Protein AF-A0A959LY82-F1 (afdb_monomer_lite)

Foldseek 3Di:
DCQADQEFDDLVVLCVVCVVVVDPDVVSSVVSRPRHCAYNVRHGDPSNVVVVVVCVVVVD

Structure (mmCIF, N/CA/C/O backbone):
data_AF-A0A959LY82-F1
#
_entry.id   AF-A0A959LY82-F1
#
loop_
_atom_site.group_PDB
_atom_site.id
_atom_site.type_symbol
_atom_site.label_atom_id
_atom_site.label_alt_id
_atom_site.label_comp_id
_atom_site.label_asym_id
_atom_site.label_entity_id
_atom_site.label_seq_id
_atom_site.pdbx_PDB_ins_code
_atom_site.Cartn_x
_atom_site.Cartn_y
_atom_site.Cartn_z
_atom_site.occupancy
_atom_site.B_iso_or_equiv
_atom_site.auth_seq_id
_atom_site.auth_comp_id
_atom_site.auth_asym_id
_atom_site.auth_atom_id
_atom_site.pdbx_PDB_model_num
ATOM 1 N N . MET A 1 1 ? -4.617 -15.648 0.196 1.00 34.16 1 MET A N 1
ATOM 2 C CA . MET A 1 1 ? -4.533 -14.512 -0.747 1.00 34.16 1 MET A CA 1
ATOM 3 C C . MET A 1 1 ? -4.604 -13.223 0.065 1.00 34.16 1 MET A C 1
ATOM 5 O O . MET A 1 1 ? -5.670 -12.860 0.535 1.00 34.16 1 MET A O 1
ATOM 9 N N . ASN A 1 2 ? -3.452 -12.618 0.353 1.00 42.59 2 ASN A N 1
ATOM 10 C CA . ASN A 1 2 ? -3.309 -11.470 1.258 1.00 42.59 2 ASN A CA 1
ATOM 11 C C . ASN A 1 2 ? -3.350 -10.177 0.416 1.00 42.59 2 ASN A C 1
ATOM 13 O O . ASN A 1 2 ? -2.323 -9.548 0.181 1.00 42.59 2 ASN A O 1
ATOM 17 N N . ILE A 1 3 ? -4.513 -9.887 -0.186 1.00 54.09 3 ILE A N 1
ATOM 18 C CA . ILE A 1 3 ? -4.637 -8.886 -1.270 1.00 54.09 3 ILE A CA 1
ATOM 19 C C . ILE A 1 3 ? -4.426 -7.453 -0.757 1.00 54.09 3 ILE A C 1
ATOM 21 O O . ILE A 1 3 ? -3.939 -6.608 -1.503 1.00 54.09 3 ILE A O 1
ATOM 25 N N . LEU A 1 4 ? -4.731 -7.173 0.515 1.00 58.78 4 LEU A N 1
ATOM 26 C CA . LEU A 1 4 ? -4.580 -5.839 1.096 1.00 58.78 4 LEU A CA 1
ATOM 27 C C . LEU A 1 4 ? -3.375 -5.759 2.030 1.00 58.78 4 LEU A C 1
ATOM 29 O O . LEU A 1 4 ? -3.329 -6.387 3.087 1.00 58.78 4 LEU A O 1
ATOM 33 N N . ARG A 1 5 ? -2.406 -4.932 1.637 1.00 71.25 5 ARG A N 1
ATOM 34 C CA . ARG A 1 5 ? -1.273 -4.548 2.481 1.00 71.25 5 ARG A CA 1
ATOM 35 C C . ARG A 1 5 ? -1.676 -3.383 3.380 1.00 71.25 5 ARG A C 1
ATOM 37 O O . ARG A 1 5 ? -2.587 -2.617 3.071 1.00 71.25 5 ARG A O 1
ATOM 44 N N . LEU A 1 6 ? -0.986 -3.229 4.509 1.00 79.12 6 LEU A N 1
ATOM 45 C CA . LEU A 1 6 ? -1.299 -2.140 5.432 1.00 79.12 6 LEU A CA 1
ATOM 46 C C . LEU A 1 6 ? -0.954 -0.771 4.826 1.00 79.12 6 LEU A C 1
ATOM 48 O O . LEU A 1 6 ? -1.751 0.152 4.934 1.00 79.12 6 LEU A O 1
ATOM 52 N N . ASN A 1 7 ? 0.201 -0.663 4.165 1.00 85.69 7 ASN A N 1
ATOM 53 C CA . ASN A 1 7 ? 0.705 0.564 3.550 1.00 85.69 7 ASN A CA 1
ATOM 54 C C . ASN A 1 7 ? 0.846 0.396 2.032 1.00 85.69 7 ASN A C 1
ATOM 56 O O . ASN A 1 7 ? 1.112 -0.709 1.549 1.00 85.69 7 ASN A O 1
ATOM 60 N N . ASP A 1 8 ? 0.727 1.505 1.308 1.00 88.88 8 ASP A N 1
ATOM 61 C CA . ASP A 1 8 ? 1.097 1.605 -0.101 1.00 88.88 8 ASP A CA 1
ATOM 62 C C . ASP A 1 8 ? 2.568 1.267 -0.316 1.00 88.88 8 ASP A C 1
ATOM 64 O O . ASP A 1 8 ? 3.420 1.457 0.561 1.00 88.88 8 ASP A O 1
ATOM 68 N N . LEU A 1 9 ? 2.867 0.788 -1.519 1.00 87.12 9 LEU A N 1
ATOM 69 C CA . LEU A 1 9 ? 4.223 0.427 -1.901 1.00 87.12 9 LEU A CA 1
ATOM 70 C C . LEU A 1 9 ? 4.933 1.598 -2.568 1.00 87.12 9 LEU A C 1
ATOM 72 O O . LEU A 1 9 ? 4.351 2.368 -3.335 1.00 87.12 9 LEU A O 1
ATOM 76 N N . THR A 1 10 ? 6.236 1.687 -2.313 1.00 86.62 10 THR A N 1
ATOM 77 C CA . THR A 1 10 ? 7.138 2.430 -3.191 1.00 86.62 10 T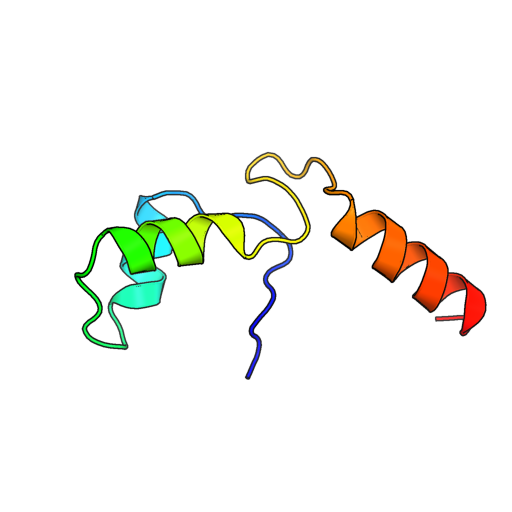HR A CA 1
ATOM 78 C C . THR A 1 10 ? 7.189 1.746 -4.559 1.00 86.62 10 THR A C 1
ATOM 80 O O . THR A 1 10 ? 6.854 0.567 -4.686 1.00 86.62 10 THR A O 1
ATOM 83 N N . LEU A 1 11 ? 7.623 2.473 -5.590 1.00 86.69 11 LEU A N 1
ATOM 84 C CA . LEU A 1 11 ? 7.758 1.914 -6.938 1.00 86.69 11 LEU A CA 1
ATOM 85 C C . LEU A 1 11 ? 8.669 0.674 -6.962 1.00 86.69 11 LEU A C 1
ATOM 87 O O . LEU A 1 11 ? 8.330 -0.327 -7.583 1.00 86.69 11 LEU A O 1
ATOM 91 N N . GLU A 1 12 ? 9.791 0.727 -6.244 1.00 88.25 12 GLU A N 1
ATOM 92 C CA . GLU A 1 12 ? 10.732 -0.389 -6.095 1.00 88.25 12 GLU A CA 1
ATOM 93 C C . GLU A 1 12 ? 10.053 -1.626 -5.493 1.00 88.25 12 GLU A C 1
ATOM 95 O O . GLU A 1 12 ? 10.021 -2.683 -6.119 1.00 88.25 12 GLU A O 1
ATOM 100 N N . LYS A 1 13 ? 9.368 -1.468 -4.353 1.00 86.44 13 LYS A N 1
ATOM 101 C CA . LYS A 1 13 ? 8.642 -2.567 -3.701 1.00 86.44 13 LYS A CA 1
ATOM 102 C C . LYS A 1 13 ? 7.488 -3.106 -4.541 1.00 86.44 13 LYS A C 1
ATOM 104 O O . LYS A 1 13 ? 7.147 -4.285 -4.433 1.00 86.44 13 LYS A O 1
ATOM 109 N N . ALA A 1 14 ? 6.851 -2.263 -5.353 1.00 86.31 14 ALA A N 1
ATOM 110 C CA . ALA A 1 14 ? 5.809 -2.696 -6.279 1.00 86.31 14 ALA A CA 1
ATOM 111 C C . ALA A 1 14 ? 6.390 -3.578 -7.394 1.00 86.31 14 ALA A C 1
ATOM 113 O O . ALA A 1 14 ? 5.828 -4.638 -7.668 1.00 86.31 14 ALA A O 1
ATOM 114 N N . LYS A 1 15 ? 7.552 -3.210 -7.953 1.00 86.25 15 LYS A N 1
ATOM 115 C CA . LYS A 1 15 ? 8.294 -4.038 -8.921 1.00 86.25 15 LYS A CA 1
ATOM 116 C C . LYS A 1 15 ? 8.744 -5.365 -8.311 1.00 86.25 15 LYS A C 1
ATOM 118 O O . LYS A 1 15 ? 8.467 -6.412 -8.887 1.00 86.25 15 LYS A O 1
ATOM 123 N N . GLU A 1 16 ? 9.334 -5.343 -7.116 1.00 87.50 16 GLU A N 1
ATOM 124 C CA . GLU A 1 16 ? 9.711 -6.563 -6.379 1.00 87.50 16 GLU A CA 1
ATOM 125 C C . GLU A 1 16 ? 8.512 -7.483 -6.134 1.00 87.50 16 GLU A C 1
ATOM 127 O O . GLU A 1 16 ? 8.621 -8.701 -6.218 1.00 87.50 16 GLU A O 1
ATOM 132 N N . SER A 1 17 ? 7.343 -6.905 -5.853 1.00 83.12 17 SER A N 1
ATOM 133 C CA . SER A 1 17 ? 6.124 -7.671 -5.578 1.00 83.12 17 SER A CA 1
ATOM 134 C C . SER A 1 17 ? 5.468 -8.247 -6.831 1.00 83.12 17 SER A C 1
ATOM 136 O O . SER A 1 17 ? 4.811 -9.281 -6.736 1.00 83.12 17 SER A O 1
ATOM 138 N N . GLY A 1 18 ? 5.618 -7.582 -7.980 1.00 83.19 18 GLY A N 1
ATOM 139 C CA . GLY A 1 18 ? 5.160 -8.074 -9.282 1.00 83.19 18 GLY A CA 1
ATOM 140 C C . GLY A 1 18 ? 6.110 -9.097 -9.913 1.00 83.19 18 GLY A C 1
ATOM 141 O O . GLY A 1 18 ? 5.657 -9.976 -10.647 1.00 83.19 18 GLY A O 1
ATOM 142 N N . GLY A 1 19 ? 7.405 -9.031 -9.580 1.00 84.62 19 GLY A N 1
ATOM 143 C CA . GLY A 1 19 ? 8.467 -9.880 -10.130 1.00 84.62 19 GLY A CA 1
ATOM 144 C C . GLY A 1 19 ? 8.188 -11.390 -10.074 1.00 84.62 19 GLY A C 1
ATOM 145 O O . GLY A 1 19 ? 8.269 -12.034 -11.118 1.00 84.62 19 GLY A O 1
ATOM 146 N N . PRO A 1 20 ? 7.783 -11.968 -8.923 1.00 85.12 20 PRO A N 1
ATOM 147 C CA . PRO A 1 20 ? 7.445 -13.392 -8.812 1.00 85.12 20 PRO A CA 1
ATOM 148 C C . PRO A 1 20 ? 6.330 -13.869 -9.751 1.00 85.12 20 PRO A C 1
ATOM 150 O O . PRO A 1 20 ? 6.209 -15.064 -9.997 1.00 85.12 20 PRO A O 1
ATOM 153 N N . TYR A 1 21 ? 5.515 -12.948 -10.269 1.00 81.31 21 TYR A N 1
ATOM 154 C CA . TYR A 1 21 ? 4.408 -13.234 -11.181 1.00 81.31 21 TYR A CA 1
ATOM 155 C C . TYR A 1 21 ? 4.736 -12.867 -12.636 1.00 81.31 21 TYR A C 1
ATOM 157 O O . TYR A 1 21 ? 3.844 -12.878 -13.481 1.00 81.31 21 TYR A O 1
ATOM 165 N N . GLY A 1 22 ? 5.990 -12.502 -12.932 1.00 84.81 22 GLY A N 1
ATOM 166 C CA . GLY A 1 22 ? 6.413 -12.057 -14.262 1.00 84.81 22 GLY A CA 1
ATOM 167 C C . GLY A 1 22 ? 5.745 -10.757 -14.712 1.00 84.81 22 GLY A C 1
ATOM 168 O O . GLY A 1 22 ? 5.691 -10.474 -15.907 1.00 84.81 22 GLY A O 1
ATOM 169 N N . VAL A 1 23 ? 5.199 -9.971 -13.778 1.00 83.94 23 VAL A N 1
ATOM 170 C CA . VAL A 1 23 ? 4.478 -8.748 -14.121 1.00 83.94 23 VAL A CA 1
ATOM 171 C C . VAL A 1 23 ? 5.465 -7.640 -14.456 1.00 83.94 23 VAL A C 1
ATOM 173 O O . VAL A 1 23 ? 6.212 -7.171 -13.598 1.00 83.94 23 VAL A O 1
ATOM 176 N N . THR A 1 24 ? 5.384 -7.165 -15.693 1.00 85.00 24 THR A N 1
ATOM 177 C CA . THR A 1 24 ? 6.116 -5.993 -16.186 1.00 85.00 24 THR A CA 1
ATOM 178 C C . THR A 1 24 ? 5.192 -4.868 -16.661 1.00 85.00 24 THR A C 1
ATOM 180 O O . THR A 1 24 ? 5.683 -3.796 -17.001 1.00 85.00 24 THR A O 1
ATOM 183 N N . ASP A 1 25 ? 3.869 -5.088 -16.691 1.00 88.94 25 ASP A N 1
ATOM 184 C CA . ASP A 1 25 ? 2.888 -4.070 -17.092 1.00 88.94 25 ASP A CA 1
ATOM 185 C C . ASP A 1 25 ? 2.865 -2.924 -16.069 1.00 88.94 25 ASP A C 1
ATOM 187 O O . ASP A 1 25 ? 2.569 -3.115 -14.887 1.00 88.94 25 ASP A O 1
ATOM 191 N N . GLU A 1 26 ? 3.173 -1.714 -16.537 1.00 87.06 26 GLU A N 1
ATOM 192 C CA . GLU A 1 26 ? 3.290 -0.524 -15.692 1.00 87.06 26 GLU A CA 1
ATOM 193 C C . GLU A 1 26 ? 1.978 -0.157 -14.991 1.00 87.06 26 GLU A C 1
ATOM 195 O O . GLU A 1 26 ? 2.001 0.303 -13.849 1.00 87.06 26 GLU A O 1
ATOM 200 N N . ARG A 1 27 ? 0.822 -0.412 -15.616 1.00 86.00 27 ARG A N 1
ATOM 201 C CA . ARG A 1 27 ? -0.487 -0.136 -15.003 1.00 86.00 27 ARG A CA 1
ATOM 202 C C . ARG A 1 27 ? -0.740 -1.085 -13.843 1.00 86.00 27 ARG A C 1
ATOM 204 O O . ARG A 1 27 ? -1.292 -0.670 -12.826 1.00 86.00 27 ARG A O 1
ATOM 211 N N . PHE A 1 28 ? -0.314 -2.341 -13.963 1.00 84.38 28 PHE A N 1
ATOM 212 C CA . PHE A 1 28 ? -0.393 -3.286 -12.855 1.00 84.38 28 PHE A CA 1
ATOM 213 C C . PHE A 1 28 ? 0.585 -2.928 -11.731 1.00 84.38 28 PHE A C 1
ATOM 215 O O . PHE A 1 28 ? 0.230 -3.025 -10.557 1.00 84.38 28 PHE A O 1
ATOM 222 N N . ILE A 1 29 ? 1.792 -2.457 -12.057 1.00 86.50 29 ILE A N 1
ATOM 223 C CA . ILE A 1 29 ? 2.733 -1.949 -11.047 1.00 86.50 29 ILE A CA 1
ATOM 224 C C . ILE A 1 29 ?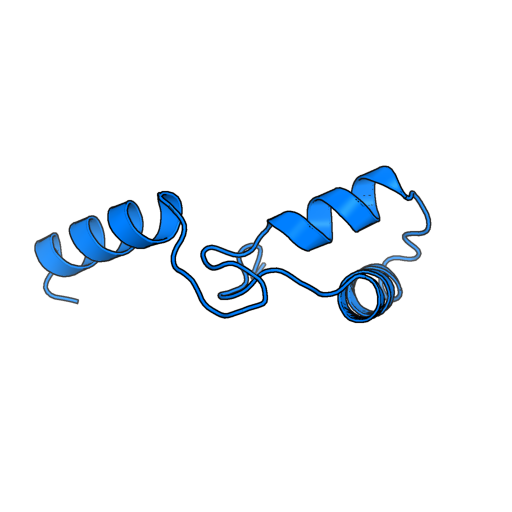 2.138 -0.747 -10.300 1.00 86.50 29 ILE A C 1
ATOM 226 O O . ILE A 1 29 ? 2.184 -0.717 -9.070 1.00 86.50 29 ILE A O 1
ATOM 230 N N . GLU A 1 30 ? 1.519 0.205 -10.998 1.00 84.44 30 GLU A N 1
ATOM 231 C CA . GLU A 1 30 ? 0.820 1.332 -10.364 1.00 84.44 30 GLU A CA 1
ATOM 232 C C . GLU A 1 30 ? -0.383 0.877 -9.532 1.00 84.44 30 GLU A C 1
ATOM 234 O O . GLU A 1 30 ? -0.575 1.346 -8.409 1.00 84.44 30 GLU A O 1
ATOM 239 N N . TYR A 1 31 ? -1.142 -0.112 -10.005 1.00 85.19 31 TYR A N 1
ATOM 240 C CA . TYR A 1 31 ? -2.198 -0.732 -9.209 1.00 85.19 31 TYR A CA 1
ATOM 241 C C . TYR A 1 31 ? -1.647 -1.276 -7.882 1.00 85.19 31 TYR A C 1
ATOM 243 O O . TYR A 1 31 ? -2.145 -0.896 -6.819 1.00 85.19 31 TYR A O 1
ATOM 251 N N . LEU A 1 32 ? -0.558 -2.057 -7.912 1.00 83.44 32 LEU A N 1
ATOM 252 C CA . LEU A 1 32 ? 0.098 -2.594 -6.711 1.00 83.44 32 LEU A CA 1
ATOM 253 C C . LEU A 1 32 ? 0.541 -1.503 -5.725 1.00 83.44 32 LEU A C 1
ATOM 255 O O . LEU A 1 32 ? 0.504 -1.726 -4.511 1.00 83.44 32 LEU A O 1
ATOM 259 N N . ARG A 1 33 ? 0.931 -0.319 -6.213 1.00 86.00 33 ARG A N 1
ATOM 260 C CA . ARG A 1 33 ? 1.317 0.816 -5.357 1.00 86.00 33 ARG A CA 1
ATOM 261 C C . ARG A 1 33 ? 0.161 1.356 -4.526 1.00 86.00 33 ARG A C 1
ATOM 263 O O . ARG A 1 33 ? 0.426 1.924 -3.475 1.00 86.00 33 ARG A O 1
ATOM 270 N N . THR A 1 34 ? -1.084 1.167 -4.961 1.00 85.56 34 THR A N 1
ATOM 271 C CA . THR A 1 34 ? -2.274 1.795 -4.355 1.00 85.56 34 THR A CA 1
ATOM 272 C C . THR A 1 34 ? -3.107 0.870 -3.466 1.00 85.56 34 THR A C 1
ATOM 274 O O . THR A 1 34 ? -4.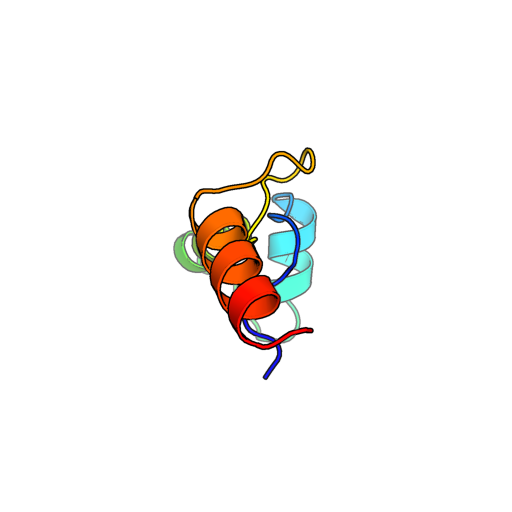068 1.327 -2.839 1.00 85.56 34 THR A O 1
ATOM 277 N N . LEU A 1 35 ? -2.729 -0.410 -3.370 1.00 84.81 35 LEU A N 1
ATOM 278 C CA . LEU A 1 35 ? -3.456 -1.449 -2.628 1.00 84.81 35 LEU A CA 1
ATOM 279 C C . LEU A 1 35 ? -3.416 -1.298 -1.099 1.00 84.81 35 LEU A C 1
ATOM 281 O O . LEU A 1 35 ? -4.099 -2.042 -0.391 1.00 84.81 35 LEU A O 1
ATOM 285 N N . GLY A 1 36 ? -2.612 -0.377 -0.568 1.00 86.06 36 GLY A N 1
ATOM 286 C CA . GLY A 1 36 ? -2.515 -0.143 0.864 1.00 86.06 36 GLY A CA 1
ATOM 287 C C . GLY A 1 36 ? -3.769 0.511 1.443 1.00 86.06 36 GLY A C 1
ATOM 288 O O . GLY A 1 36 ? -4.348 1.408 0.826 1.00 86.06 36 GLY A O 1
ATOM 289 N N . ILE A 1 37 ? -4.156 0.149 2.672 1.00 87.88 37 ILE A N 1
ATOM 290 C CA . ILE A 1 37 ? -5.177 0.905 3.436 1.00 87.88 37 ILE A CA 1
ATOM 291 C C . ILE A 1 37 ? -4.617 2.184 4.082 1.00 87.88 37 ILE A C 1
ATOM 293 O O . ILE A 1 37 ? -5.368 3.054 4.528 1.00 87.88 37 ILE A O 1
ATOM 297 N N . ARG A 1 38 ? -3.295 2.330 4.111 1.00 87.06 38 ARG A N 1
ATOM 298 C CA . ARG A 1 38 ? 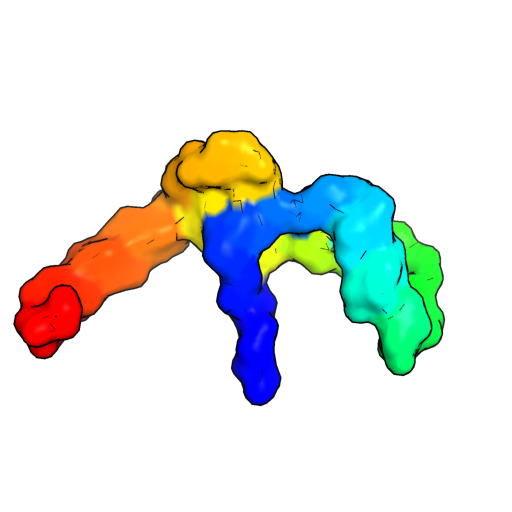-2.548 3.534 4.483 1.00 87.06 38 ARG A CA 1
ATOM 299 C C . ARG A 1 38 ? -1.639 3.924 3.317 1.00 87.06 38 ARG A C 1
ATOM 301 O O . ARG A 1 38 ? -1.261 3.087 2.506 1.00 87.06 38 ARG A O 1
ATOM 308 N N . THR A 1 39 ? -1.294 5.199 3.223 1.00 87.06 39 THR A N 1
ATOM 309 C CA . THR A 1 39 ? -0.278 5.705 2.285 1.00 87.06 39 THR A CA 1
ATOM 310 C C . THR A 1 39 ? 1.110 5.145 2.612 1.00 87.06 39 THR A C 1
ATOM 312 O O . THR A 1 39 ? 1.317 4.561 3.678 1.00 87.06 39 THR A O 1
ATOM 315 N N . SER A 1 40 ? 2.087 5.364 1.733 1.00 83.44 40 SER A N 1
ATOM 316 C CA . SER A 1 40 ? 3.467 4.901 1.931 1.00 83.44 40 SER A CA 1
ATOM 317 C C . SER A 1 40 ? 4.140 5.541 3.152 1.00 83.44 40 SER A C 1
ATOM 319 O O . SER A 1 40 ? 5.014 4.926 3.755 1.00 83.44 40 SER A O 1
ATOM 321 N N . SER A 1 41 ? 3.693 6.733 3.569 1.00 84.69 41 SER A N 1
ATOM 322 C CA . SER A 1 41 ? 4.125 7.412 4.799 1.00 84.69 41 SER A CA 1
ATOM 323 C C . SER A 1 41 ? 3.354 6.978 6.054 1.00 84.69 41 SER A C 1
ATOM 325 O O . SER A 1 41 ? 3.579 7.514 7.135 1.00 84.69 41 SER A O 1
ATOM 327 N N . GLY A 1 42 ? 2.417 6.032 5.931 1.00 84.25 42 GLY A N 1
ATOM 328 C CA . GLY A 1 42 ? 1.612 5.522 7.044 1.00 84.25 42 GLY A CA 1
ATOM 329 C C . GLY A 1 42 ? 0.344 6.328 7.347 1.00 84.25 42 GLY A C 1
ATOM 330 O O . GLY A 1 42 ? -0.430 5.930 8.220 1.00 84.25 42 GLY A O 1
ATOM 331 N N . LYS A 1 43 ? 0.060 7.416 6.613 1.00 89.75 43 LYS A N 1
ATOM 332 C CA . LYS A 1 43 ? -1.206 8.159 6.759 1.00 89.75 43 LYS A CA 1
ATOM 333 C C . LYS A 1 43 ? -2.390 7.278 6.358 1.00 89.75 43 LYS A C 1
ATOM 335 O O . LYS A 1 43 ? -2.392 6.700 5.275 1.00 89.75 43 LYS A O 1
ATOM 340 N N . GLN A 1 44 ? -3.403 7.200 7.212 1.00 91.00 44 GLN A N 1
ATOM 341 C CA . GLN A 1 44 ? -4.592 6.374 6.996 1.00 91.00 44 GLN A CA 1
ATOM 342 C C . GLN A 1 44 ? -5.429 6.870 5.807 1.00 91.00 44 GLN A C 1
ATOM 344 O O . GLN A 1 44 ? -5.694 8.069 5.693 1.00 91.00 44 GLN A O 1
ATOM 349 N N . LYS A 1 45 ? -5.882 5.949 4.948 1.00 89.44 45 LYS A N 1
ATOM 350 C CA . LYS A 1 45 ? -6.886 6.235 3.912 1.00 89.44 45 LYS A CA 1
ATOM 351 C C . LYS A 1 45 ? -8.300 6.041 4.465 1.00 89.44 45 LYS A C 1
ATOM 353 O O . LYS A 1 45 ? -8.489 5.475 5.540 1.00 89.44 45 LYS A O 1
ATOM 358 N N . LEU A 1 46 ? -9.310 6.459 3.700 1.00 89.00 46 LEU A N 1
ATOM 359 C CA . LEU A 1 46 ? -10.720 6.264 4.060 1.00 89.00 46 LEU A CA 1
ATOM 360 C C . LEU A 1 46 ? -11.052 4.789 4.348 1.00 89.00 46 LEU A C 1
ATOM 362 O O . LEU A 1 46 ? -11.714 4.495 5.339 1.00 89.00 46 LEU A O 1
ATOM 366 N N . ALA A 1 47 ? -10.520 3.867 3.539 1.00 85.81 47 ALA A N 1
ATOM 367 C CA . ALA A 1 47 ? -10.710 2.429 3.724 1.00 85.81 47 ALA A CA 1
ATOM 368 C C . ALA A 1 47 ? -10.255 1.939 5.112 1.00 85.81 47 ALA A C 1
ATOM 370 O O . ALA A 1 47 ? -10.958 1.151 5.737 1.00 85.81 47 ALA A O 1
ATOM 371 N N . TYR A 1 48 ? -9.134 2.455 5.636 1.00 87.94 48 TYR A N 1
ATOM 37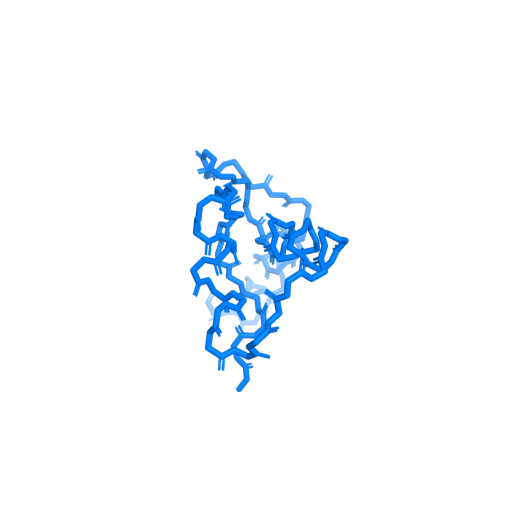2 C CA . TYR A 1 48 ? -8.674 2.124 6.989 1.00 87.94 48 TYR A CA 1
ATOM 373 C C . TYR A 1 48 ? -9.710 2.511 8.048 1.00 87.94 48 TYR A C 1
ATOM 375 O O . TYR A 1 48 ? -10.017 1.706 8.922 1.00 87.94 48 TYR A O 1
ATOM 383 N N . LYS A 1 49 ? -10.282 3.720 7.954 1.00 86.81 49 LYS A N 1
ATOM 384 C CA . LYS A 1 49 ? -11.289 4.198 8.916 1.00 86.81 49 LYS A CA 1
ATOM 385 C C . LYS A 1 49 ? -12.550 3.337 8.901 1.00 86.81 49 LYS A C 1
ATOM 387 O O . LYS A 1 49 ? -13.075 3.019 9.961 1.00 86.81 49 LYS A O 1
ATOM 392 N N . ILE A 1 50 ? -13.006 2.934 7.715 1.00 88.19 50 ILE A N 1
ATOM 393 C CA . ILE A 1 50 ? -14.181 2.063 7.566 1.00 88.19 50 ILE A CA 1
ATOM 394 C C . ILE A 1 50 ? -13.917 0.696 8.211 1.00 88.19 50 ILE A C 1
ATOM 396 O O . ILE A 1 50 ? -14.768 0.186 8.941 1.00 88.19 50 ILE A O 1
ATOM 400 N N . ILE A 1 51 ? -12.735 0.115 7.984 1.00 86.31 51 ILE A N 1
ATOM 401 C CA . ILE A 1 51 ? -12.342 -1.161 8.599 1.00 86.31 51 ILE A CA 1
ATOM 402 C C . ILE A 1 51 ? -12.274 -1.017 10.123 1.00 86.31 51 ILE A C 1
ATOM 404 O O . ILE A 1 51 ? -12.867 -1.824 10.829 1.00 86.31 51 ILE A O 1
ATOM 408 N N . GLU A 1 52 ? -11.623 0.031 10.633 1.00 86.69 52 GLU A N 1
ATOM 409 C CA . GLU A 1 52 ? -11.510 0.284 12.074 1.00 86.69 52 GLU A CA 1
ATOM 410 C C . GLU A 1 52 ? -12.886 0.404 12.747 1.00 86.69 52 GLU A C 1
ATOM 412 O O . GLU A 1 52 ? -13.121 -0.205 13.789 1.00 86.69 52 GLU A O 1
ATOM 417 N N . GLN A 1 53 ? -13.819 1.144 12.143 1.00 89.56 53 GLN A N 1
ATOM 418 C CA . GLN A 1 53 ? -15.188 1.267 12.655 1.00 89.56 53 GLN A CA 1
ATOM 419 C C . GLN A 1 53 ? -15.904 -0.087 12.706 1.00 89.56 53 GLN A C 1
ATOM 421 O O . GLN A 1 53 ? -16.535 -0.411 13.710 1.00 89.56 53 GLN A O 1
ATOM 426 N N . ASN A 1 54 ? -15.776 -0.899 11.655 1.00 86.88 54 ASN A N 1
ATOM 427 C CA . ASN A 1 54 ? -16.380 -2.231 11.615 1.00 86.88 54 ASN A CA 1
ATOM 428 C C . ASN A 1 54 ? -15.772 -3.187 12.651 1.00 86.88 54 ASN A C 1
ATOM 430 O O . ASN A 1 54 ? -16.501 -4.002 13.213 1.00 86.88 54 ASN A O 1
ATOM 434 N N . LEU A 1 55 ? -14.466 -3.096 12.915 1.00 87.06 55 LEU A N 1
ATOM 435 C CA . LEU A 1 55 ? -13.797 -3.911 13.935 1.00 87.06 55 LEU A CA 1
ATOM 436 C C . LEU A 1 55 ? -14.256 -3.530 15.346 1.00 87.06 55 LEU A C 1
ATOM 438 O O . LEU A 1 55 ? -14.644 -4.412 16.108 1.00 87.06 55 LEU A O 1
ATOM 442 N N . LYS A 1 56 ? -14.345 -2.226 15.643 1.00 87.94 56 LYS A N 1
ATOM 443 C CA . LYS A 1 56 ? -14.886 -1.718 16.917 1.00 87.94 56 LYS A CA 1
ATOM 444 C C . LYS A 1 56 ? -16.296 -2.244 17.196 1.00 87.94 56 LYS A C 1
ATOM 446 O O . LYS A 1 56 ? -16.566 -2.701 18.299 1.00 87.94 56 LYS A O 1
ATOM 451 N N . VAL A 1 57 ? -17.181 -2.241 16.194 1.00 90.00 57 VAL A N 1
ATOM 452 C CA . VAL A 1 57 ? -18.547 -2.795 16.316 1.00 90.00 57 VAL A CA 1
ATOM 453 C C . VAL A 1 57 ? -18.537 -4.296 16.631 1.00 90.00 57 VAL A C 1
ATOM 455 O O . VAL A 1 57 ? -19.437 -4.794 17.300 1.00 90.00 57 VAL A O 1
ATOM 458 N N . ARG A 1 58 ? -17.519 -5.025 16.166 1.00 86.81 58 ARG A N 1
ATOM 459 C CA . ARG A 1 58 ? -17.362 -6.470 16.389 1.00 86.81 58 ARG A CA 1
ATOM 460 C C . ARG A 1 58 ? -16.600 -6.805 17.670 1.00 86.81 58 ARG A C 1
ATOM 462 O O . ARG A 1 58 ? -16.397 -7.985 17.935 1.00 86.81 58 ARG A O 1
ATOM 469 N N . ASN A 1 59 ? -16.213 -5.797 18.454 1.00 85.12 59 ASN A N 1
ATOM 470 C CA . ASN A 1 59 ? -15.424 -5.950 19.674 1.00 85.12 59 ASN A CA 1
ATOM 471 C C . ASN A 1 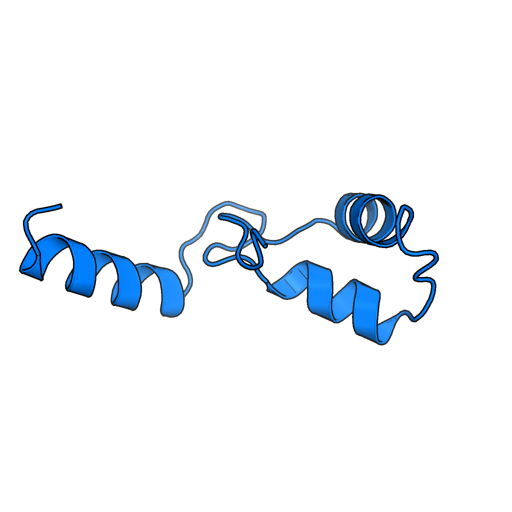59 ? -14.078 -6.670 19.432 1.00 85.12 59 ASN A C 1
ATOM 473 O O . ASN A 1 59 ? -13.635 -7.467 20.258 1.00 85.12 59 ASN A O 1
ATOM 477 N N . TRP A 1 60 ? -13.484 -6.422 18.259 1.00 64.69 60 TRP A N 1
ATOM 478 C CA . TRP A 1 60 ? -12.146 -6.874 17.867 1.00 64.69 60 TRP A CA 1
ATOM 479 C C . TRP A 1 60 ? -11.094 -5.802 18.148 1.00 64.69 60 TRP A C 1
ATOM 481 O O . TRP A 1 60 ? -11.422 -4.601 17.997 1.00 64.69 60 TRP A O 1
#

pLDDT: mean 83.04, std 10.6, range [34.16, 91.0]

Sequence (60 aa):
MNILRLNDLTLEKAKESGGPYGVTDERFIEYLRTLGIRTSSGKQKLAYKIIEQNLKVRNW

Secondary structure (DSSP, 8-state):
-----SBPPPHHHHHHHHGGGT---HHHHHHHHH--SB-TT-PBPHHHHHHHHHHHHTT-

Radius of gyration: 13.49 Å; chains: 1; bounding box: 29×23×37 Å